Protein AF-A0A1W9QMI4-F1 (afdb_monomer)

Nearest PDB structures (foldseek):
  5wur-assembly1_A  TM=7.280E-01  e=1.709E+00  Bacillus subtilis subsp. subtilis str. 168
  8b22-assembly1_B  TM=3.748E-01  e=5.467E+00  Thermotoga maritima

Sequence (109 aa):
MEYQYKDLEKFQNLAFKYALYKLEEEEAAKEVASQTLSLFILKSDKIENIKSKQWIISTCKTFCKEFFRKNTKRKKNEFKIRNDILEKIRYKDNNETNEALIHAYNESY

Secondary structure (DSSP, 8-state):
----HHHHHHHHHHHHHHHHHHH--HHHHHHHHHHHHHHHHHHGGGS-GGGHHHHHHHHHHHHHHHHHHHHHHHHHHHHHHHHHHHHHHHTT---HHHHHHHHHHHHT-

Mean predicted aligned error: 11.0 Å

Radius of gyration: 21.92 Å; Cα contacts (8 Å, |Δi|>4): 64; chains: 1; bounding box: 45×23×60 Å

Structure (mmCIF, N/CA/C/O backbone):
data_AF-A0A1W9QMI4-F1
#
_entry.id   AF-A0A1W9QMI4-F1
#
loop_
_atom_site.group_PDB
_atom_site.id
_atom_site.type_symbol
_atom_site.label_atom_id
_atom_site.label_alt_id
_atom_site.label_comp_id
_atom_site.label_asym_id
_atom_site.label_entity_id
_atom_site.label_seq_id
_atom_site.pdbx_PDB_ins_code
_atom_site.Cartn_x
_atom_site.Cartn_y
_atom_site.Cartn_z
_atom_site.occupancy
_atom_site.B_iso_or_equiv
_atom_site.auth_seq_id
_atom_site.auth_comp_id
_atom_site.auth_asym_id
_atom_site.auth_atom_id
_atom_site.pdbx_PDB_model_num
ATOM 1 N N . MET A 1 1 ? -13.652 14.957 14.481 1.00 55.06 1 MET A N 1
ATOM 2 C CA . MET A 1 1 ? -13.407 14.077 15.659 1.00 55.06 1 MET A CA 1
ATOM 3 C C . MET A 1 1 ? -11.897 13.929 15.760 1.00 55.06 1 MET A C 1
ATOM 5 O O . MET A 1 1 ? -11.303 13.552 14.761 1.00 55.06 1 MET A O 1
ATOM 9 N N . GLU A 1 2 ? -11.258 14.303 16.867 1.00 65.38 2 GLU A N 1
ATOM 10 C CA . GLU A 1 2 ? -9.789 14.410 16.906 1.00 65.38 2 GLU A CA 1
ATOM 11 C C . GLU A 1 2 ? -9.149 13.062 17.278 1.00 65.38 2 GLU A C 1
ATOM 13 O O . GLU A 1 2 ? -9.372 12.538 18.369 1.00 65.38 2 GLU A O 1
ATOM 18 N N . TYR A 1 3 ? -8.398 12.459 16.351 1.00 73.62 3 TYR A N 1
ATOM 19 C CA . TYR A 1 3 ? -7.644 11.230 16.614 1.00 73.62 3 TYR A CA 1
ATOM 20 C C . TYR A 1 3 ? -6.347 11.565 17.346 1.00 73.62 3 TYR A C 1
ATOM 22 O O . TYR A 1 3 ? -5.613 12.466 16.940 1.00 73.62 3 TYR A O 1
ATOM 30 N N . GLN A 1 4 ? -6.026 10.810 18.397 1.00 78.19 4 GLN A N 1
ATOM 31 C CA . GLN A 1 4 ? -4.752 10.975 19.086 1.00 78.19 4 GLN A CA 1
ATOM 32 C C . GLN A 1 4 ? -3.604 10.439 18.225 1.00 78.19 4 GLN A C 1
ATOM 34 O O . GLN A 1 4 ? -3.762 9.481 17.465 1.00 78.19 4 GLN A O 1
ATOM 39 N N . TYR A 1 5 ? -2.408 10.998 18.409 1.00 75.31 5 TYR A N 1
ATOM 40 C CA . TYR A 1 5 ? -1.193 10.567 17.708 1.00 75.31 5 TYR A CA 1
ATOM 41 C C . TYR A 1 5 ? -0.957 9.045 17.790 1.00 75.31 5 TYR A C 1
ATOM 43 O O . TYR A 1 5 ? -0.646 8.401 16.790 1.00 75.31 5 TYR A O 1
ATOM 51 N N . LYS A 1 6 ? -1.216 8.441 18.960 1.00 78.31 6 LYS A N 1
ATOM 52 C CA . LYS A 1 6 ? -1.098 6.988 19.182 1.00 78.31 6 LYS A CA 1
ATOM 53 C C . LYS A 1 6 ? -2.066 6.149 18.339 1.00 78.31 6 LYS A C 1
ATOM 55 O O . LYS A 1 6 ? -1.781 4.983 18.073 1.00 78.31 6 LYS A O 1
ATOM 60 N N . ASP A 1 7 ? -3.211 6.694 17.938 1.00 85.56 7 ASP A N 1
ATOM 61 C CA . ASP A 1 7 ? -4.168 5.988 17.081 1.00 85.56 7 ASP A CA 1
ATOM 62 C C . ASP A 1 7 ? -3.747 6.055 15.613 1.00 85.56 7 ASP A C 1
ATOM 64 O O . ASP A 1 7 ? -3.849 5.059 14.894 1.00 85.56 7 ASP A O 1
ATOM 68 N N . LEU A 1 8 ? -3.185 7.190 15.191 1.00 90.25 8 LEU A N 1
ATOM 69 C CA . LEU A 1 8 ? -2.613 7.356 13.855 1.00 90.25 8 LEU A CA 1
ATOM 70 C C . LEU A 1 8 ? -1.425 6.415 13.634 1.00 90.25 8 LEU A C 1
ATOM 72 O O . LEU A 1 8 ? -1.371 5.747 12.603 1.00 90.25 8 LEU A O 1
ATOM 76 N N . GLU A 1 9 ? -0.536 6.276 14.619 1.00 92.25 9 GLU A N 1
ATOM 77 C CA . GLU A 1 9 ? 0.590 5.335 14.563 1.00 92.25 9 GLU A CA 1
ATOM 78 C C . GLU A 1 9 ? 0.110 3.879 14.422 1.00 92.25 9 GLU A C 1
ATOM 80 O O . GLU A 1 9 ? 0.606 3.115 13.588 1.00 92.25 9 GLU A O 1
ATOM 85 N N . LYS A 1 10 ? -0.932 3.491 15.172 1.00 94.06 10 LYS A N 1
ATOM 86 C CA . LYS A 1 10 ? -1.550 2.161 15.047 1.00 94.06 10 LYS A CA 1
ATOM 87 C C . LYS A 1 10 ? -2.150 1.936 13.662 1.00 94.06 10 LYS A C 1
ATOM 89 O O . LYS A 1 10 ? -2.004 0.843 13.113 1.00 94.06 10 LYS A O 1
ATOM 94 N N . PHE A 1 11 ? -2.827 2.933 13.094 1.00 94.81 11 PHE A N 1
ATOM 95 C CA . PHE A 1 11 ? -3.398 2.829 11.750 1.00 94.81 11 PHE A CA 1
ATOM 96 C C . PHE A 1 11 ? -2.328 2.782 10.664 1.00 94.81 11 PHE A C 1
ATOM 98 O O . PHE A 1 11 ? -2.456 1.987 9.732 1.00 94.81 11 PHE A O 1
ATOM 105 N N . GLN A 1 12 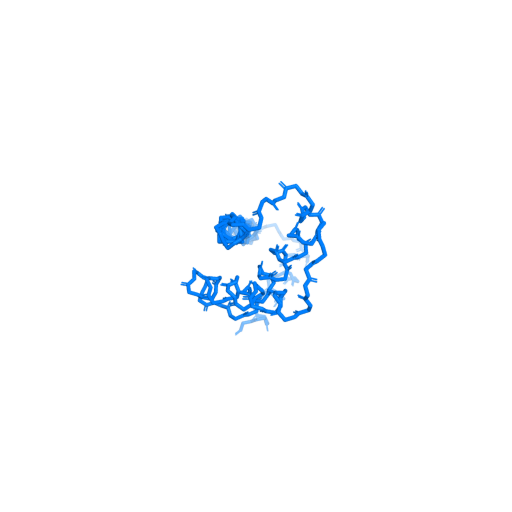? -1.252 3.552 10.812 1.00 95.50 12 GLN A N 1
ATOM 106 C CA . GLN A 1 12 ? -0.106 3.503 9.913 1.00 95.50 12 GLN A CA 1
ATOM 107 C C . GLN A 1 12 ? 0.546 2.122 9.927 1.00 95.50 12 GLN A C 1
ATOM 109 O O . GLN A 1 12 ? 0.764 1.533 8.871 1.00 95.50 12 GLN A O 1
ATOM 114 N N . ASN A 1 13 ? 0.787 1.565 11.115 1.00 97.00 13 ASN A N 1
ATOM 115 C CA . ASN A 1 13 ? 1.372 0.236 11.267 1.00 97.00 13 ASN A CA 1
ATOM 116 C C . ASN A 1 13 ? 0.443 -0.864 10.720 1.00 97.00 13 ASN A C 1
ATOM 118 O O . ASN A 1 13 ? 0.895 -1.810 10.079 1.00 97.00 13 ASN A O 1
ATOM 122 N N . LEU A 1 14 ? -0.875 -0.728 10.912 1.00 97.12 14 LEU A N 1
ATOM 123 C CA . LEU A 1 14 ? -1.861 -1.637 10.324 1.00 97.12 14 LEU A CA 1
ATOM 124 C C . LEU A 1 14 ? -1.814 -1.608 8.789 1.00 97.12 14 LEU A C 1
ATOM 126 O O . LEU A 1 14 ? -1.777 -2.666 8.160 1.00 97.12 14 LEU A O 1
ATOM 130 N N . ALA A 1 15 ? -1.796 -0.413 8.194 1.00 97.62 15 ALA A N 1
ATOM 131 C CA . ALA A 1 15 ? -1.687 -0.246 6.748 1.00 97.62 15 ALA A CA 1
ATOM 132 C C . ALA A 1 15 ? -0.356 -0.803 6.223 1.00 97.62 15 ALA A C 1
ATOM 134 O O . ALA A 1 15 ? -0.355 -1.540 5.242 1.00 97.62 15 ALA A O 1
ATOM 135 N N . PHE A 1 16 ? 0.754 -0.528 6.912 1.00 98.19 16 PHE A N 1
ATOM 136 C CA . PHE A 1 16 ? 2.081 -1.029 6.557 1.00 98.19 16 PHE A CA 1
ATOM 137 C C . PHE A 1 16 ? 2.150 -2.553 6.572 1.00 98.19 16 PHE A C 1
ATOM 139 O O . PHE A 1 16 ? 2.525 -3.147 5.568 1.00 98.19 16 PHE A O 1
ATOM 146 N N . LYS A 1 17 ? 1.719 -3.210 7.655 1.00 98.00 17 LYS A N 1
ATOM 147 C CA . LYS A 1 17 ? 1.722 -4.680 7.740 1.00 98.00 17 LYS A CA 1
ATOM 148 C C . LYS A 1 17 ? 0.865 -5.320 6.652 1.00 98.00 17 LYS A C 1
ATOM 150 O O . LYS A 1 17 ? 1.265 -6.321 6.062 1.00 9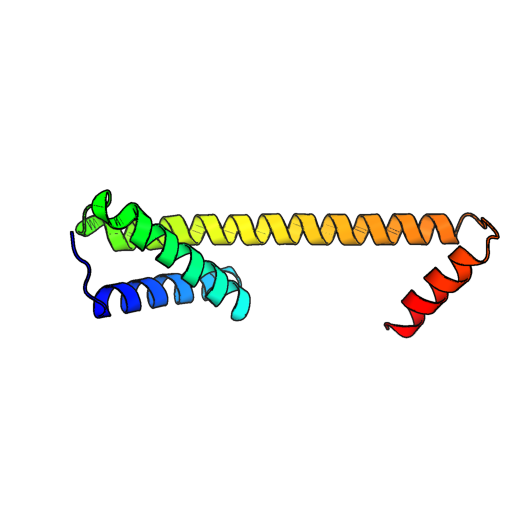8.00 17 LYS A O 1
ATOM 155 N N . TYR A 1 18 ? -0.304 -4.740 6.372 1.00 97.62 18 TYR A N 1
ATOM 156 C CA . TYR A 1 18 ? -1.163 -5.225 5.297 1.00 97.62 18 TYR A CA 1
ATOM 157 C C . TYR A 1 18 ? -0.507 -5.040 3.922 1.00 97.62 18 TYR A C 1
ATOM 159 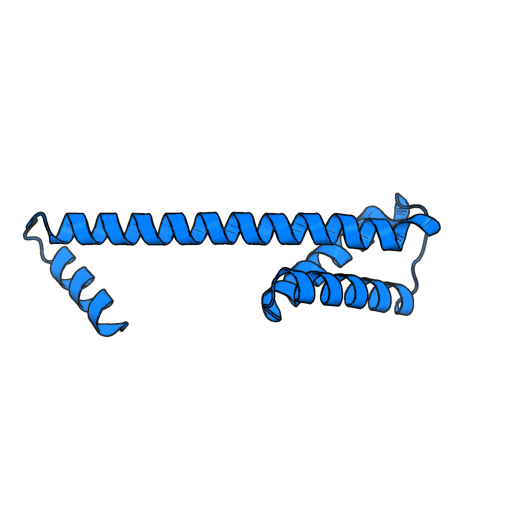O O . TYR A 1 18 ? -0.504 -5.973 3.121 1.00 97.62 18 TYR A O 1
ATOM 167 N N . ALA A 1 19 ? 0.055 -3.860 3.647 1.00 97.50 19 ALA A N 1
ATOM 168 C CA . ALA A 1 19 ? 0.727 -3.568 2.386 1.00 97.50 19 ALA A CA 1
ATOM 169 C C . ALA A 1 19 ? 1.966 -4.447 2.194 1.00 97.50 19 ALA A C 1
ATOM 171 O O . ALA A 1 19 ? 2.123 -5.022 1.126 1.00 97.50 19 ALA A O 1
ATOM 172 N N . LEU A 1 20 ? 2.782 -4.644 3.230 1.00 97.75 20 LEU A N 1
ATOM 173 C CA . LEU A 1 20 ? 3.966 -5.500 3.186 1.00 97.75 20 LEU A CA 1
ATOM 174 C C . LEU A 1 20 ? 3.598 -6.948 2.857 1.00 97.75 20 LEU A C 1
ATOM 176 O O . LEU A 1 20 ? 4.196 -7.541 1.968 1.00 97.75 20 LEU A O 1
ATOM 180 N N . TYR A 1 21 ? 2.553 -7.485 3.494 1.00 96.81 21 TYR A N 1
ATOM 181 C CA . TYR A 1 21 ? 2.033 -8.814 3.166 1.00 96.81 21 TYR A CA 1
ATOM 182 C C . TYR A 1 21 ? 1.518 -8.920 1.721 1.00 96.81 21 TYR A C 1
ATOM 184 O O . TYR A 1 21 ? 1.519 -10.000 1.139 1.00 96.81 21 TYR A O 1
ATOM 192 N N . LYS A 1 22 ? 1.019 -7.823 1.139 1.00 95.25 22 LYS A N 1
ATOM 193 C CA . LYS A 1 22 ? 0.471 -7.828 -0.223 1.00 95.25 22 LYS A CA 1
ATOM 194 C C . LYS A 1 22 ? 1.496 -7.556 -1.307 1.00 95.25 22 LYS A C 1
ATOM 196 O O . LYS A 1 22 ? 1.317 -8.089 -2.394 1.00 95.25 22 LYS A O 1
ATOM 201 N N . LEU A 1 23 ? 2.467 -6.694 -1.048 1.00 94.00 23 LEU A N 1
ATOM 202 C CA . LEU A 1 23 ? 3.414 -6.190 -2.038 1.00 94.00 23 LEU A CA 1
ATOM 203 C C . LEU A 1 23 ? 4.758 -6.910 -1.975 1.00 94.00 23 LEU A C 1
ATOM 205 O O . LEU A 1 23 ? 5.455 -6.916 -2.980 1.00 94.00 23 LEU A O 1
ATOM 209 N N . GLU A 1 24 ? 5.106 -7.490 -0.819 1.00 93.31 24 GLU A N 1
ATOM 210 C CA . GLU A 1 24 ? 6.391 -8.163 -0.567 1.00 93.31 24 GLU A CA 1
ATOM 211 C C . GLU A 1 24 ? 7.618 -7.255 -0.804 1.00 93.31 24 GLU A C 1
ATOM 213 O O . GLU A 1 24 ? 8.745 -7.721 -0.927 1.00 93.31 24 GLU A O 1
ATOM 218 N N . GLU A 1 25 ? 7.402 -5.937 -0.823 1.00 92.88 25 GLU A N 1
ATOM 219 C CA . GLU A 1 25 ? 8.408 -4.906 -1.066 1.00 92.88 25 GLU A CA 1
ATOM 220 C C . GLU A 1 25 ? 8.267 -3.814 0.003 1.00 92.88 25 GLU A C 1
ATOM 222 O O . GLU A 1 25 ? 7.216 -3.177 0.125 1.00 92.88 25 GLU A O 1
ATOM 227 N N . GLU A 1 26 ? 9.314 -3.614 0.808 1.00 94.44 26 GLU A N 1
ATOM 228 C CA . GLU A 1 26 ? 9.257 -2.755 1.997 1.00 94.44 26 GLU A CA 1
ATOM 229 C C . GLU A 1 26 ? 9.006 -1.282 1.653 1.00 94.44 26 GLU A C 1
ATOM 231 O O . GLU A 1 26 ? 8.130 -0.653 2.247 1.00 94.44 26 GLU A O 1
ATOM 236 N N . GLU A 1 27 ? 9.725 -0.738 0.671 1.00 94.81 27 GLU A N 1
ATOM 237 C CA . GLU A 1 27 ? 9.574 0.664 0.263 1.00 94.81 27 GLU A CA 1
ATOM 238 C C . GLU A 1 27 ? 8.191 0.932 -0.341 1.00 94.81 27 GLU A C 1
ATOM 240 O O . GLU A 1 27 ? 7.518 1.894 0.035 1.00 94.81 27 GLU A O 1
ATOM 245 N N . ALA A 1 28 ? 7.693 0.019 -1.178 1.00 93.50 28 ALA A N 1
ATOM 246 C CA . ALA A 1 28 ? 6.333 0.098 -1.705 1.00 93.50 28 ALA A CA 1
ATOM 247 C C . ALA A 1 28 ? 5.279 0.018 -0.587 1.00 93.50 28 ALA A C 1
ATOM 249 O O . ALA A 1 28 ? 4.275 0.737 -0.605 1.00 93.50 28 ALA A O 1
ATOM 250 N N . ALA A 1 29 ? 5.507 -0.829 0.421 1.00 96.88 29 ALA A N 1
ATOM 251 C CA . ALA A 1 29 ? 4.631 -0.932 1.580 1.00 96.88 29 ALA A CA 1
ATOM 252 C C . ALA A 1 29 ? 4.623 0.353 2.420 1.00 96.88 29 ALA A C 1
ATOM 254 O O . ALA A 1 29 ? 3.547 0.784 2.848 1.00 96.88 29 ALA A O 1
ATOM 255 N N . LYS A 1 30 ? 5.783 0.994 2.625 1.00 97.56 30 LYS A N 1
ATOM 256 C CA . LYS A 1 30 ? 5.890 2.307 3.290 1.00 97.56 30 LYS A CA 1
ATOM 257 C C . LYS A 1 30 ? 5.120 3.378 2.522 1.00 97.56 30 LYS A C 1
ATOM 259 O O . LYS A 1 30 ? 4.341 4.117 3.130 1.00 97.56 30 LYS A O 1
ATOM 264 N N . GLU A 1 31 ? 5.280 3.430 1.200 1.00 96.69 31 GLU A N 1
ATOM 265 C CA . GLU A 1 31 ? 4.585 4.394 0.341 1.00 96.69 31 GLU A CA 1
ATOM 266 C C . GLU A 1 31 ? 3.061 4.227 0.438 1.00 96.69 31 GLU A C 1
ATOM 268 O O . GLU A 1 31 ? 2.339 5.180 0.742 1.00 96.69 31 GLU A O 1
ATOM 273 N N . VAL A 1 32 ? 2.563 2.999 0.263 1.00 97.50 32 VAL A N 1
ATOM 274 C CA . VAL A 1 32 ? 1.125 2.697 0.3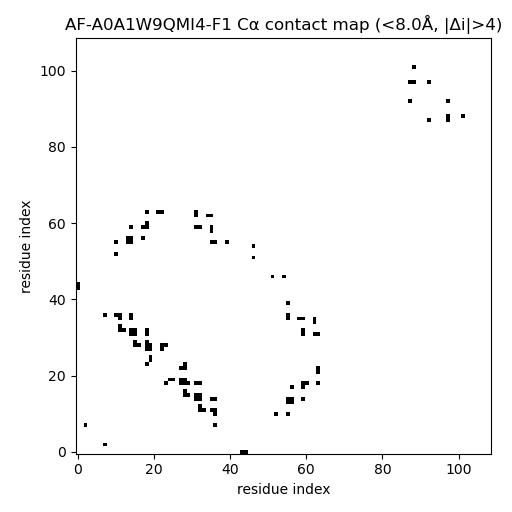27 1.00 97.50 32 VAL A CA 1
ATOM 275 C C . VAL A 1 32 ? 0.546 2.959 1.719 1.00 97.50 32 VAL A C 1
ATOM 277 O O . VAL A 1 32 ? -0.576 3.467 1.839 1.00 97.50 32 VAL A O 1
ATOM 280 N N . ALA A 1 33 ? 1.284 2.645 2.785 1.00 97.50 33 ALA A N 1
ATOM 281 C CA . ALA A 1 33 ? 0.858 2.935 4.151 1.00 97.50 33 ALA A CA 1
ATOM 282 C C . ALA A 1 33 ? 0.744 4.442 4.406 1.00 97.50 33 ALA A C 1
ATOM 284 O O . ALA A 1 33 ? -0.261 4.892 4.962 1.00 97.50 33 ALA A O 1
ATOM 285 N N . SER A 1 34 ? 1.731 5.217 3.946 1.00 96.81 34 SER A N 1
ATOM 286 C CA . SER A 1 34 ? 1.727 6.679 4.031 1.00 96.81 34 SER A CA 1
ATOM 287 C C . SER A 1 34 ? 0.531 7.273 3.281 1.00 96.81 34 SER A C 1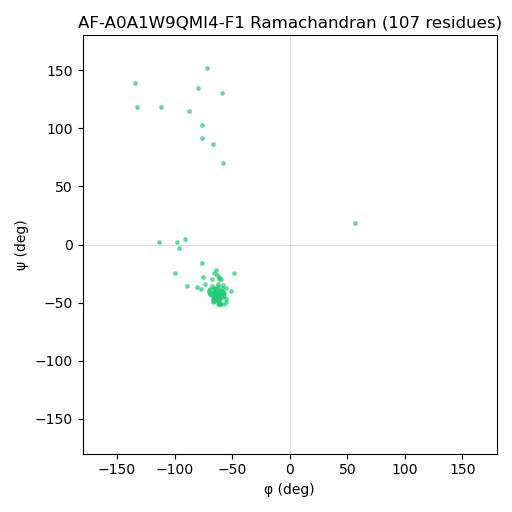
ATOM 289 O O . SER A 1 34 ? -0.272 7.991 3.875 1.00 96.81 34 SER A O 1
ATOM 291 N N . GLN A 1 35 ? 0.307 6.863 2.026 1.00 97.12 35 GLN A N 1
ATOM 292 C CA . GLN A 1 35 ? -0.848 7.294 1.223 1.00 97.12 35 GLN A CA 1
ATOM 293 C C . GLN A 1 35 ? -2.188 6.968 1.899 1.00 97.12 35 GLN A C 1
ATOM 295 O O . GLN A 1 35 ? -3.105 7.794 1.922 1.00 97.12 35 GLN A O 1
ATOM 300 N N . THR A 1 36 ? -2.299 5.772 2.485 1.00 97.19 36 THR A N 1
ATOM 301 C CA . THR A 1 36 ? -3.496 5.344 3.223 1.00 97.19 36 THR A CA 1
ATOM 302 C C . THR A 1 36 ? -3.763 6.255 4.418 1.00 97.19 36 THR A C 1
ATOM 304 O O . THR A 1 36 ? -4.899 6.700 4.605 1.00 97.19 36 THR A O 1
ATOM 307 N N . LEU A 1 37 ? -2.731 6.552 5.212 1.00 96.31 37 LEU A N 1
ATOM 308 C CA . LEU A 1 37 ? -2.862 7.387 6.401 1.00 96.31 37 LEU A CA 1
ATOM 309 C C . LEU A 1 37 ? -3.158 8.847 6.044 1.00 96.31 37 LEU A C 1
ATOM 311 O O . LEU A 1 37 ? -4.046 9.443 6.648 1.00 96.31 37 LEU A O 1
ATOM 315 N N . SER A 1 38 ? -2.487 9.413 5.038 1.00 95.00 38 SER A N 1
ATOM 316 C CA . SER A 1 38 ? -2.768 10.774 4.570 1.00 95.00 38 SER A CA 1
ATOM 317 C C . SER A 1 38 ? -4.228 10.923 4.146 1.00 95.00 38 SER A C 1
ATOM 319 O O . SER A 1 38 ? -4.897 11.875 4.547 1.00 95.00 38 SER A O 1
ATOM 321 N N . LEU A 1 39 ? -4.764 9.954 3.395 1.00 95.12 39 LEU A N 1
ATOM 322 C CA . LEU A 1 39 ? -6.168 9.991 2.991 1.00 95.12 39 LEU A CA 1
ATOM 323 C C . LEU A 1 39 ? -7.119 9.812 4.179 1.00 95.12 39 LEU A C 1
ATOM 325 O O . LEU A 1 39 ? -8.190 10.418 4.191 1.00 95.12 39 LEU A O 1
ATOM 329 N N . PHE A 1 40 ? -6.742 8.992 5.163 1.00 94.38 40 PHE A N 1
ATOM 330 C CA . PHE A 1 40 ? -7.512 8.838 6.391 1.00 94.38 40 PHE A CA 1
ATOM 331 C C . PHE A 1 40 ? -7.612 10.158 7.147 1.00 94.38 40 PHE A C 1
ATOM 333 O O . PHE A 1 40 ? -8.721 10.575 7.451 1.00 94.38 40 PHE A O 1
ATOM 340 N N . ILE A 1 41 ? -6.490 10.846 7.382 1.00 92.00 41 ILE A N 1
ATOM 341 C CA . ILE A 1 41 ? -6.455 12.136 8.090 1.00 92.00 41 ILE A CA 1
ATOM 342 C C . ILE A 1 41 ? -7.397 13.137 7.408 1.00 92.00 41 ILE A C 1
ATOM 344 O O . ILE A 1 41 ? -8.255 13.716 8.073 1.00 92.00 41 ILE A O 1
ATOM 348 N N . LEU A 1 42 ? -7.330 13.241 6.076 1.00 91.88 42 LEU A N 1
ATOM 349 C CA . LEU A 1 42 ? -8.169 14.146 5.277 1.00 91.88 42 LEU A CA 1
ATOM 350 C C . LEU A 1 42 ? -9.668 13.807 5.285 1.00 91.88 42 LEU A C 1
ATOM 352 O O . LEU A 1 42 ? -10.495 14.667 4.988 1.00 91.88 42 LEU A O 1
ATOM 356 N N . LYS A 1 43 ? -10.036 12.549 5.545 1.00 90.62 43 LYS A N 1
ATOM 357 C CA . LYS A 1 43 ? -11.432 12.074 5.501 1.00 90.62 43 LYS A CA 1
ATOM 358 C C . LYS A 1 43 ? -11.972 11.653 6.863 1.00 90.62 43 LYS A C 1
ATOM 360 O O . LYS A 1 43 ? -13.120 11.219 6.939 1.00 90.62 43 LYS A O 1
ATOM 365 N N . SER A 1 44 ? -11.168 11.790 7.912 1.00 87.31 44 SER A N 1
ATOM 366 C CA . SER A 1 44 ? -11.412 11.244 9.246 1.00 87.31 44 SER A CA 1
ATOM 367 C C . SER A 1 44 ? -12.724 11.739 9.858 1.00 87.31 44 SER A C 1
ATOM 369 O O . SER A 1 44 ? -13.443 10.953 10.469 1.00 87.31 44 SER A O 1
ATOM 371 N N . ASP A 1 45 ? -13.111 12.986 9.586 1.00 86.31 45 ASP A N 1
ATOM 372 C CA . ASP A 1 45 ? -14.376 13.575 10.044 1.00 86.31 45 ASP A CA 1
ATOM 373 C C . ASP A 1 45 ? -15.630 12.904 9.471 1.00 86.31 45 ASP A C 1
ATOM 375 O O . ASP A 1 45 ? -16.710 13.008 10.048 1.00 86.31 45 ASP A O 1
ATOM 379 N N . LYS A 1 46 ? -15.501 12.204 8.340 1.00 85.38 46 LYS A N 1
ATOM 380 C CA . LYS A 1 46 ? -16.602 11.494 7.669 1.00 85.38 46 LYS A CA 1
ATOM 381 C C . LYS A 1 46 ? -16.636 10.004 8.010 1.00 85.38 46 LYS A C 1
ATOM 383 O O . LYS A 1 46 ? -17.447 9.270 7.447 1.00 85.38 46 LYS A O 1
ATOM 388 N N . ILE A 1 47 ? -15.733 9.537 8.871 1.00 84.00 47 ILE A N 1
ATOM 389 C CA . ILE A 1 47 ? -15.571 8.123 9.205 1.00 84.00 47 ILE A CA 1
ATOM 390 C C . ILE A 1 47 ? -16.011 7.912 10.651 1.00 84.00 47 ILE A C 1
ATOM 392 O O . ILE A 1 47 ? -15.420 8.444 11.588 1.00 84.00 47 ILE A O 1
ATOM 396 N N . GLU A 1 48 ? -17.043 7.091 10.838 1.00 82.19 48 GLU A N 1
ATOM 397 C CA . GLU A 1 48 ? -17.421 6.608 12.165 1.00 82.19 48 GLU A CA 1
ATOM 398 C C . GLU A 1 48 ? -16.249 5.843 12.795 1.00 82.19 48 GLU A C 1
ATOM 400 O O . GLU A 1 48 ? -15.708 4.920 12.184 1.00 82.19 48 GLU A O 1
ATOM 405 N N . ASN A 1 49 ? -15.899 6.175 14.038 1.00 75.25 49 ASN A N 1
ATOM 406 C CA . ASN A 1 49 ? -14.716 5.639 14.721 1.00 75.25 49 ASN A CA 1
ATOM 407 C C . ASN A 1 49 ? -14.681 4.091 14.759 1.00 75.25 49 ASN A C 1
ATOM 409 O O . ASN A 1 49 ? -13.647 3.465 14.528 1.00 75.25 49 ASN A O 1
ATOM 413 N N . ILE A 1 50 ? -15.847 3.452 14.928 1.00 79.06 50 ILE A N 1
ATOM 414 C CA . ILE A 1 50 ? -16.004 1.983 14.920 1.00 79.06 50 ILE A CA 1
ATOM 415 C C . ILE A 1 50 ? -15.541 1.363 13.586 1.00 79.06 50 ILE A C 1
ATOM 417 O O . I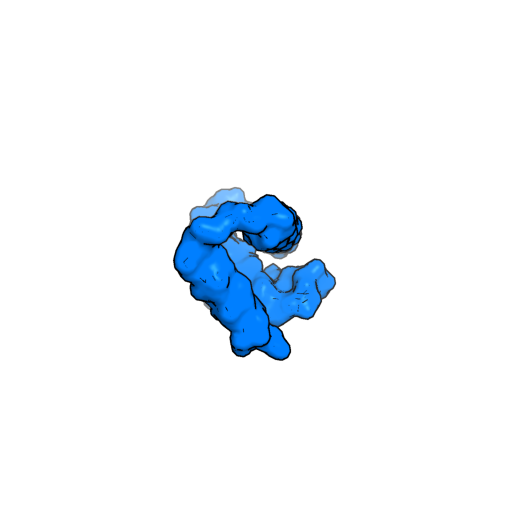LE A 1 50 ? -15.050 0.233 13.554 1.00 79.06 50 ILE A O 1
ATOM 421 N N . LYS A 1 51 ? -15.648 2.107 12.480 1.00 87.50 51 LYS A N 1
ATOM 422 C CA . LYS A 1 51 ? -15.330 1.648 11.121 1.00 87.50 51 LYS A CA 1
ATOM 423 C C . LYS A 1 51 ? -13.920 2.033 10.662 1.00 87.50 51 LYS A C 1
ATOM 425 O O . LYS A 1 51 ? -13.505 1.593 9.589 1.00 87.50 51 LYS A O 1
ATOM 430 N N . SER A 1 52 ? -13.145 2.777 11.453 1.00 90.12 52 SER A N 1
ATOM 431 C CA . SER A 1 52 ? -11.836 3.309 11.039 1.00 90.12 52 SER A CA 1
ATOM 432 C C . SER A 1 52 ? -10.833 2.225 10.647 1.00 90.12 52 SER A C 1
ATOM 434 O O . SER A 1 52 ? -10.206 2.318 9.596 1.00 90.12 52 SER A O 1
ATOM 436 N N . LYS A 1 53 ? -10.741 1.125 11.408 1.00 91.88 53 LYS A N 1
ATOM 437 C CA . LYS A 1 53 ? -9.864 -0.010 11.052 1.00 91.88 53 LYS A CA 1
ATOM 438 C C . LYS A 1 53 ? -10.243 -0.643 9.712 1.00 91.88 53 LYS A C 1
ATOM 440 O O . LYS A 1 53 ? -9.377 -0.914 8.882 1.00 91.88 53 LYS A O 1
ATOM 445 N N . GLN A 1 54 ? -11.538 -0.872 9.496 1.00 94.31 54 GLN A N 1
ATOM 446 C CA . GLN A 1 54 ? -12.041 -1.460 8.256 1.00 94.31 54 GLN A CA 1
ATOM 447 C C . GLN A 1 54 ? -11.818 -0.519 7.069 1.00 94.31 54 GLN A C 1
ATOM 449 O O . GLN A 1 54 ? -11.461 -0.974 5.978 1.00 94.31 54 GLN A O 1
ATOM 454 N N . TRP A 1 55 ? -11.976 0.786 7.292 1.00 95.31 55 TRP A N 1
ATOM 455 C CA . TRP A 1 55 ? -11.685 1.814 6.303 1.00 95.31 55 TRP A CA 1
ATOM 456 C C . TRP A 1 55 ? -10.204 1.802 5.911 1.00 95.31 55 TRP A C 1
ATOM 458 O O . TRP A 1 55 ? -9.902 1.715 4.723 1.00 95.31 55 TRP A O 1
ATOM 468 N N . ILE A 1 56 ? -9.285 1.781 6.885 1.00 96.31 56 ILE A N 1
ATOM 469 C CA . ILE A 1 56 ? -7.834 1.714 6.642 1.00 96.31 56 ILE A CA 1
ATOM 470 C C . ILE A 1 56 ? -7.479 0.507 5.768 1.00 96.31 56 ILE A C 1
ATOM 472 O O . ILE A 1 56 ? -6.819 0.668 4.744 1.00 96.31 56 ILE A O 1
ATOM 476 N N . ILE A 1 57 ? -7.968 -0.689 6.111 1.00 96.06 57 ILE A N 1
ATOM 477 C CA . ILE A 1 57 ? -7.687 -1.913 5.341 1.00 96.06 57 ILE A CA 1
ATOM 478 C C . ILE A 1 57 ? -8.266 -1.822 3.920 1.00 96.06 57 ILE A C 1
ATOM 480 O O . ILE A 1 57 ? -7.600 -2.186 2.949 1.00 96.06 57 ILE A O 1
ATOM 484 N N . SER A 1 58 ? -9.497 -1.325 3.777 1.00 96.19 58 SER A N 1
ATOM 485 C CA . SER A 1 58 ? -10.179 -1.220 2.478 1.00 96.19 58 SER A CA 1
ATOM 486 C C . SER A 1 58 ? -9.486 -0.227 1.541 1.00 96.19 58 SER A C 1
ATOM 488 O O . SER A 1 58 ? -9.285 -0.512 0.355 1.00 96.19 58 SER A O 1
ATOM 490 N N . THR A 1 59 ? -9.067 0.914 2.083 1.00 96.94 59 THR A N 1
ATOM 491 C CA . THR A 1 59 ? -8.303 1.933 1.361 1.00 96.94 59 THR A CA 1
ATOM 492 C C . THR A 1 59 ? -6.916 1.408 0.992 1.00 96.94 59 THR A C 1
ATOM 494 O O . THR A 1 59 ? -6.539 1.455 -0.178 1.00 96.94 59 THR A O 1
ATOM 497 N N . CYS A 1 60 ? -6.199 0.797 1.939 1.00 97.56 60 CYS A N 1
ATOM 498 C CA . CYS A 1 60 ? -4.882 0.205 1.699 1.00 97.56 60 CYS A CA 1
ATOM 499 C C . CYS A 1 60 ? -4.924 -0.865 0.592 1.00 97.56 60 CYS A C 1
ATOM 501 O O . CYS A 1 60 ? -4.095 -0.873 -0.319 1.00 97.56 60 CYS A O 1
ATOM 503 N N . LYS A 1 61 ? -5.955 -1.723 0.591 1.00 97.62 61 LYS A N 1
ATOM 504 C CA . LYS A 1 61 ? -6.203 -2.703 -0.480 1.00 97.62 61 LYS A CA 1
ATOM 505 C C . LYS A 1 61 ? -6.380 -2.047 -1.849 1.00 97.62 61 LYS A C 1
ATOM 507 O O . LYS A 1 61 ? -5.945 -2.619 -2.848 1.00 97.62 61 LYS A O 1
ATOM 512 N N . THR A 1 62 ? -7.030 -0.888 -1.909 1.00 97.62 62 THR A N 1
ATOM 513 C CA . THR A 1 62 ? -7.207 -0.132 -3.156 1.00 97.62 62 THR A CA 1
ATOM 514 C C . THR A 1 62 ? -5.864 0.373 -3.673 1.00 97.62 62 THR A C 1
ATOM 516 O O . THR A 1 62 ? -5.521 0.086 -4.818 1.00 97.62 62 THR A O 1
ATOM 519 N N . PHE A 1 63 ? -5.053 0.997 -2.819 1.00 97.56 63 PHE A N 1
ATOM 520 C CA . PHE A 1 63 ? -3.726 1.479 -3.211 1.00 97.56 63 PHE A CA 1
ATOM 521 C C . PHE A 1 63 ? -2.760 0.354 -3.601 1.00 97.56 63 PHE A C 1
ATOM 523 O O . PHE A 1 63 ? -2.064 0.480 -4.604 1.00 97.56 63 PHE A O 1
ATOM 530 N N . CYS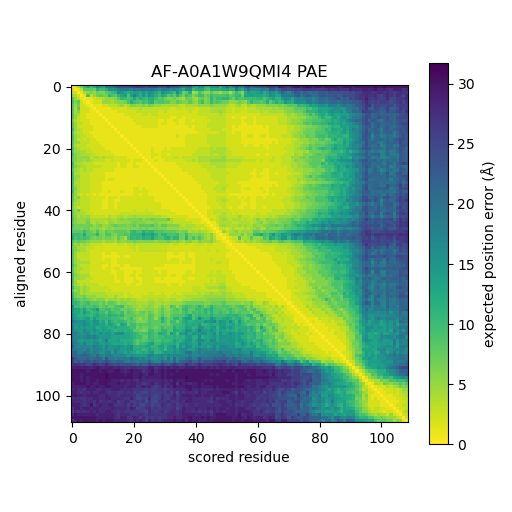 A 1 64 ? -2.796 -0.802 -2.927 1.00 96.69 64 CYS A N 1
ATOM 531 C CA . CYS A 1 64 ? -2.029 -1.977 -3.366 1.00 96.69 64 CYS A CA 1
ATOM 532 C C . CYS A 1 64 ? -2.407 -2.403 -4.799 1.00 96.69 64 CYS A C 1
ATOM 534 O O . CYS A 1 64 ? -1.545 -2.707 -5.620 1.00 96.69 64 CYS A O 1
ATOM 536 N N . LYS A 1 65 ? -3.705 -2.407 -5.140 1.00 96.06 65 LYS A N 1
ATOM 537 C CA . LYS A 1 65 ? -4.157 -2.730 -6.507 1.00 96.06 65 LYS A CA 1
ATOM 538 C C . LYS A 1 65 ? -3.686 -1.696 -7.526 1.00 96.06 65 LYS A C 1
ATOM 540 O O . LYS A 1 65 ? -3.344 -2.061 -8.650 1.00 96.06 65 LYS A O 1
ATOM 545 N N . GLU A 1 66 ? -3.698 -0.418 -7.165 1.00 95.25 66 GLU A N 1
ATOM 546 C CA . GLU A 1 66 ? -3.188 0.650 -8.025 1.00 95.25 66 GLU A CA 1
ATOM 547 C C . GLU A 1 66 ? -1.684 0.525 -8.257 1.00 95.25 66 GLU A C 1
ATOM 549 O O . GLU A 1 66 ? -1.241 0.668 -9.397 1.00 95.25 66 GLU A O 1
ATOM 554 N N . PHE A 1 67 ? -0.921 0.175 -7.222 1.00 94.31 67 PHE A N 1
ATOM 555 C CA . PHE A 1 67 ? 0.503 -0.122 -7.330 1.00 94.31 67 PHE A CA 1
ATOM 556 C C . PHE A 1 67 ? 0.761 -1.250 -8.337 1.00 94.31 67 PHE A C 1
ATOM 558 O O . PHE A 1 67 ? 1.496 -1.062 -9.308 1.00 94.31 67 PHE A O 1
ATOM 565 N N . PHE A 1 68 ? 0.060 -2.383 -8.213 1.00 90.81 68 PHE A N 1
ATOM 566 C CA . PHE A 1 68 ? 0.172 -3.478 -9.184 1.00 90.81 68 PHE A CA 1
ATOM 567 C C . PHE A 1 68 ? -0.205 -3.062 -10.607 1.00 90.81 68 PHE A C 1
ATOM 569 O O . PHE A 1 68 ? 0.466 -3.447 -11.570 1.00 90.81 68 PHE A O 1
ATOM 576 N N . ARG A 1 69 ? -1.261 -2.255 -10.766 1.00 91.12 69 ARG A N 1
ATOM 577 C CA . ARG A 1 69 ? -1.672 -1.719 -12.072 1.00 91.12 69 ARG A CA 1
ATOM 578 C C . ARG A 1 69 ? -0.589 -0.833 -12.685 1.00 91.12 69 ARG A C 1
ATOM 580 O O . ARG A 1 69 ? -0.287 -0.994 -13.868 1.00 91.12 69 ARG A O 1
ATOM 587 N N . LYS A 1 70 ? 0.013 0.062 -11.897 1.00 90.06 70 LYS A N 1
ATOM 588 C CA . LYS A 1 70 ? 1.119 0.930 -12.329 1.00 90.06 70 LYS A CA 1
ATOM 589 C C . LYS A 1 70 ? 2.346 0.108 -12.719 1.00 90.06 70 LYS A C 1
ATOM 591 O O . LYS A 1 70 ? 2.847 0.295 -13.824 1.00 90.06 70 LYS A O 1
ATOM 596 N N . ASN A 1 71 ? 2.752 -0.862 -11.901 1.00 86.38 71 ASN A N 1
ATOM 597 C CA . ASN A 1 71 ? 3.890 -1.736 -12.206 1.00 86.38 71 ASN A CA 1
ATOM 598 C C . ASN A 1 71 ? 3.660 -2.594 -13.451 1.00 86.38 71 ASN A C 1
ATOM 600 O O . ASN A 1 71 ? 4.545 -2.713 -14.295 1.00 86.38 71 ASN A O 1
ATOM 604 N N . THR A 1 72 ? 2.454 -3.132 -13.633 1.00 83.75 72 THR A N 1
ATOM 605 C CA . THR A 1 72 ? 2.108 -3.883 -14.850 1.00 83.75 72 THR A CA 1
ATOM 606 C C . THR A 1 72 ? 2.165 -2.987 -16.087 1.00 83.75 72 THR A C 1
ATOM 608 O O . THR A 1 72 ? 2.692 -3.391 -17.123 1.00 83.75 72 THR A O 1
ATOM 611 N N . LYS A 1 73 ? 1.649 -1.754 -15.995 1.00 83.06 73 LYS A N 1
ATOM 612 C CA . LYS A 1 73 ? 1.714 -0.774 -17.088 1.00 83.06 73 LYS A CA 1
ATOM 613 C C . LYS A 1 73 ? 3.159 -0.371 -17.396 1.00 83.06 73 LYS A C 1
ATOM 615 O O . LYS A 1 73 ? 3.521 -0.308 -18.566 1.00 83.06 73 LYS A O 1
ATOM 620 N N . ARG A 1 74 ? 3.986 -0.161 -16.367 1.00 79.75 74 ARG A N 1
ATOM 621 C CA . ARG A 1 74 ? 5.413 0.155 -16.503 1.00 79.75 74 ARG A CA 1
ATOM 622 C C . ARG A 1 74 ? 6.165 -0.965 -17.221 1.00 79.75 74 ARG A C 1
ATOM 624 O O . ARG A 1 74 ? 6.761 -0.692 -18.254 1.00 79.75 74 ARG A O 1
ATOM 631 N N . LYS A 1 75 ? 6.023 -2.220 -16.779 1.00 79.12 75 LYS A N 1
ATOM 632 C CA . LYS A 1 75 ? 6.640 -3.387 -17.440 1.00 79.12 75 LYS A CA 1
ATOM 633 C C . LYS A 1 75 ? 6.210 -3.534 -18.904 1.00 79.12 75 LYS A C 1
ATOM 635 O O . LYS A 1 75 ? 7.033 -3.826 -19.764 1.00 79.12 75 LYS A O 1
ATOM 640 N N . LYS A 1 76 ? 4.927 -3.301 -19.215 1.00 80.25 76 LYS A N 1
ATOM 641 C CA . LYS A 1 76 ? 4.430 -3.309 -20.605 1.00 80.25 76 LYS A CA 1
ATOM 642 C C . LYS A 1 76 ? 5.065 -2.209 -21.454 1.00 80.25 76 LYS A C 1
ATOM 644 O O . LYS A 1 76 ? 5.414 -2.460 -22.603 1.00 80.25 76 LYS A O 1
ATOM 649 N N . ASN A 1 77 ? 5.216 -1.010 -20.897 1.00 78.38 77 ASN A N 1
ATOM 650 C CA . ASN A 1 77 ? 5.863 0.100 -21.587 1.00 78.38 77 ASN A CA 1
ATOM 651 C C . ASN A 1 77 ? 7.358 -0.163 -21.801 1.00 78.38 77 ASN A C 1
ATOM 653 O O . ASN A 1 77 ? 7.843 0.055 -22.903 1.00 78.38 77 ASN A O 1
ATOM 657 N N . GLU A 1 78 ? 8.066 -0.678 -20.793 1.00 78.12 78 GLU A N 1
ATOM 658 C CA . GLU A 1 78 ? 9.481 -1.069 -20.898 1.00 78.12 78 GLU A CA 1
ATOM 659 C C . GLU A 1 78 ? 9.679 -2.137 -21.982 1.00 78.12 78 GLU A C 1
ATOM 661 O O . GLU A 1 78 ? 10.559 -2.005 -22.829 1.00 78.12 78 GLU A O 1
ATOM 666 N N . PHE A 1 79 ? 8.806 -3.149 -22.023 1.00 81.19 79 PHE A N 1
ATOM 667 C CA . PHE A 1 79 ? 8.822 -4.166 -23.075 1.00 81.19 79 PHE A CA 1
ATOM 668 C C . PHE A 1 79 ? 8.578 -3.571 -24.468 1.00 81.19 79 PHE A C 1
ATOM 670 O O . PHE A 1 79 ? 9.275 -3.927 -25.415 1.00 81.19 79 PHE A O 1
ATOM 677 N N . LYS A 1 80 ? 7.619 -2.644 -24.595 1.00 84.00 80 LYS A N 1
ATOM 678 C CA . LYS A 1 80 ? 7.339 -1.961 -25.862 1.00 84.00 80 LYS A CA 1
ATOM 679 C C . LYS A 1 80 ? 8.549 -1.156 -26.338 1.00 84.00 80 LYS A C 1
ATOM 681 O O . LYS A 1 80 ? 8.993 -1.363 -27.456 1.00 84.00 80 LYS A O 1
ATOM 686 N N . ILE A 1 81 ? 9.120 -0.318 -25.474 1.00 81.56 81 ILE A N 1
ATOM 687 C CA . ILE A 1 81 ? 10.303 0.495 -25.795 1.00 81.56 81 ILE A CA 1
ATOM 688 C C . ILE A 1 81 ? 11.473 -0.401 -26.213 1.00 81.56 81 ILE A C 1
ATOM 690 O O . ILE A 1 81 ? 12.133 -0.123 -27.210 1.00 81.56 81 ILE A O 1
ATOM 694 N N . ARG A 1 82 ? 11.711 -1.503 -25.490 1.00 79.56 82 ARG A N 1
ATOM 695 C CA . ARG A 1 82 ? 12.761 -2.466 -25.841 1.00 79.56 82 ARG A CA 1
ATOM 696 C C . ARG A 1 82 ? 12.552 -3.050 -27.237 1.00 79.56 82 ARG A C 1
ATOM 698 O O . ARG A 1 82 ? 13.510 -3.132 -27.997 1.00 79.56 82 ARG A O 1
ATOM 705 N N . ASN A 1 83 ? 11.329 -3.449 -27.577 1.00 82.88 83 ASN A N 1
ATOM 706 C CA . ASN A 1 83 ? 11.034 -3.986 -28.904 1.00 82.88 83 ASN A CA 1
ATOM 707 C C . ASN A 1 83 ? 11.143 -2.922 -29.994 1.00 82.88 83 ASN A C 1
ATOM 709 O O . ASN A 1 83 ? 11.730 -3.216 -31.026 1.00 82.88 83 ASN A O 1
ATOM 713 N N . ASP A 1 84 ? 10.672 -1.697 -29.746 1.00 81.06 84 ASP A N 1
ATOM 714 C CA . ASP A 1 84 ? 10.803 -0.579 -30.687 1.00 81.06 84 ASP A CA 1
ATOM 715 C C . ASP A 1 84 ? 12.293 -0.296 -30.989 1.00 81.06 84 ASP A C 1
ATOM 717 O O . ASP A 1 84 ? 12.665 -0.053 -32.137 1.00 81.06 84 ASP A O 1
ATOM 721 N N . ILE A 1 85 ? 13.173 -0.375 -29.979 1.00 80.31 85 ILE A N 1
ATOM 722 C CA . ILE A 1 85 ? 14.633 -0.262 -30.153 1.00 80.31 85 ILE A CA 1
ATOM 723 C C . ILE A 1 85 ? 15.184 -1.454 -30.948 1.00 80.31 85 ILE A C 1
ATOM 725 O O . ILE A 1 85 ? 15.907 -1.256 -31.919 1.00 80.31 85 ILE A O 1
ATOM 729 N N . LEU A 1 86 ? 14.845 -2.692 -30.576 1.00 77.62 86 LEU A N 1
ATOM 730 C CA . LEU A 1 86 ? 15.331 -3.895 -31.269 1.00 77.62 86 LEU A CA 1
ATOM 731 C C . LEU A 1 86 ? 14.877 -3.961 -32.732 1.00 77.62 86 LEU A C 1
ATOM 733 O O . LEU A 1 86 ? 15.627 -4.432 -33.586 1.00 77.62 86 LEU A O 1
ATOM 737 N N . GLU A 1 87 ? 13.666 -3.498 -33.028 1.00 76.19 87 GLU A N 1
ATOM 738 C CA . GLU A 1 87 ? 13.136 -3.408 -34.385 1.00 76.19 87 GLU A CA 1
ATOM 739 C C . GLU A 1 87 ? 13.919 -2.373 -35.201 1.00 76.19 87 GLU A C 1
ATOM 741 O O . GLU A 1 87 ? 14.392 -2.702 -36.288 1.00 76.19 87 GLU A O 1
ATOM 746 N N . LYS A 1 88 ? 14.187 -1.187 -34.636 1.00 73.88 88 LYS A N 1
ATOM 747 C CA . LYS A 1 88 ? 15.073 -0.176 -35.245 1.00 73.88 88 LYS A CA 1
ATOM 748 C C . LYS A 1 88 ? 16.515 -0.641 -35.443 1.00 73.88 88 LYS A C 1
ATOM 750 O O . LYS A 1 88 ? 17.179 -0.141 -36.335 1.00 73.88 88 LYS A O 1
ATOM 755 N N . ILE A 1 89 ? 17.015 -1.566 -34.624 1.00 69.38 89 ILE A N 1
ATOM 756 C CA . ILE A 1 89 ? 18.345 -2.171 -34.811 1.00 69.38 89 ILE A CA 1
ATOM 757 C C . ILE A 1 89 ? 18.308 -3.227 -35.929 1.00 69.38 89 ILE A C 1
ATOM 759 O O . ILE A 1 89 ? 19.261 -3.354 -36.698 1.00 69.38 89 ILE A O 1
ATOM 763 N N . ARG A 1 90 ? 17.222 -4.012 -36.028 1.00 63.16 90 ARG A N 1
ATOM 764 C CA . ARG A 1 90 ? 17.055 -5.057 -37.059 1.00 63.16 90 ARG A CA 1
ATOM 765 C C . ARG A 1 90 ? 16.863 -4.484 -38.456 1.00 63.16 90 ARG A C 1
ATOM 767 O O . ARG A 1 90 ? 17.434 -5.016 -39.407 1.00 63.16 90 ARG A O 1
ATOM 774 N N . TYR A 1 91 ? 16.059 -3.437 -38.591 1.00 59.09 91 TYR A N 1
ATOM 775 C CA . TYR A 1 91 ? 16.026 -2.645 -39.810 1.00 59.09 91 TYR A CA 1
ATOM 776 C C . TYR A 1 91 ? 17.273 -1.768 -39.787 1.00 59.09 91 TYR A C 1
ATOM 778 O O . TYR A 1 91 ? 17.308 -0.814 -39.031 1.00 59.09 91 TYR A O 1
ATOM 786 N N . LYS A 1 92 ? 18.316 -2.121 -40.550 1.00 56.38 92 LYS A N 1
ATOM 787 C CA . LYS A 1 92 ? 19.546 -1.325 -40.737 1.00 56.38 92 LYS A CA 1
ATOM 788 C C . LYS A 1 92 ? 19.234 0.081 -41.292 1.00 56.38 92 LYS A C 1
ATOM 790 O O . LYS A 1 92 ? 19.547 0.387 -42.439 1.00 56.38 92 LYS A O 1
ATOM 795 N N . ASP A 1 93 ? 18.627 0.946 -40.491 1.00 52.22 93 ASP A N 1
ATOM 796 C CA . ASP A 1 93 ? 18.664 2.384 -40.698 1.00 52.22 93 ASP A CA 1
ATOM 797 C C . ASP A 1 93 ? 20.051 2.823 -40.233 1.00 52.22 93 ASP A C 1
ATOM 799 O O . ASP A 1 93 ? 20.312 3.031 -39.044 1.00 52.22 93 ASP A O 1
ATOM 803 N N . ASN A 1 94 ? 20.983 2.849 -41.185 1.00 54.97 94 ASN A N 1
ATOM 804 C CA . ASN A 1 94 ? 22.333 3.358 -40.990 1.00 54.97 94 ASN A CA 1
ATOM 805 C C . ASN A 1 94 ? 22.258 4.874 -40.751 1.00 54.97 94 ASN A C 1
ATOM 807 O O . ASN A 1 94 ? 22.373 5.658 -41.687 1.00 54.97 94 ASN A O 1
ATOM 811 N N . ASN A 1 95 ? 22.059 5.280 -39.502 1.00 59.16 95 ASN A N 1
ATOM 812 C CA . ASN A 1 95 ? 22.328 6.634 -39.031 1.00 59.16 95 ASN A CA 1
ATOM 813 C C . ASN A 1 95 ? 23.084 6.539 -37.703 1.00 59.16 95 ASN A C 1
ATOM 815 O O . ASN A 1 95 ? 22.739 5.716 -36.855 1.00 59.16 95 ASN A O 1
ATOM 819 N N . GLU A 1 96 ? 24.089 7.400 -37.519 1.00 56.50 96 GLU A N 1
ATOM 820 C CA . GLU A 1 96 ? 25.028 7.445 -36.376 1.00 56.50 96 GLU A CA 1
ATOM 821 C C . GLU A 1 96 ? 24.337 7.390 -34.994 1.00 56.50 96 GLU A C 1
ATOM 823 O O . GLU A 1 96 ? 24.899 6.927 -34.005 1.00 56.50 96 GLU A O 1
ATOM 828 N N . THR A 1 97 ? 23.069 7.800 -34.917 1.00 62.22 97 THR A N 1
ATOM 829 C CA . THR A 1 97 ? 22.241 7.758 -33.703 1.00 62.22 97 THR A CA 1
ATOM 830 C C . THR A 1 97 ? 21.903 6.336 -33.233 1.00 62.22 97 THR A C 1
ATOM 832 O O . THR A 1 97 ? 21.740 6.110 -32.033 1.00 62.22 97 THR A O 1
ATOM 835 N N . ASN A 1 98 ? 21.803 5.366 -34.147 1.00 59.53 98 ASN A N 1
ATOM 836 C CA . ASN A 1 98 ? 21.506 3.973 -33.800 1.00 59.53 98 ASN A CA 1
ATOM 837 C C . ASN A 1 98 ? 22.709 3.279 -33.147 1.00 59.53 98 ASN A C 1
ATOM 839 O O . ASN A 1 98 ? 22.522 2.492 -32.221 1.00 59.53 98 ASN A O 1
ATOM 843 N N . GLU A 1 99 ? 23.936 3.611 -33.553 1.00 65.12 99 GLU A N 1
ATOM 844 C CA . GLU A 1 99 ? 25.150 3.073 -32.926 1.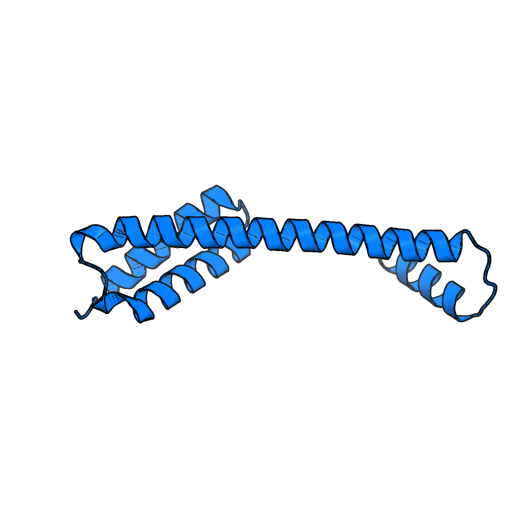00 65.12 99 GLU A CA 1
ATOM 845 C C . GLU A 1 99 ? 25.294 3.558 -31.479 1.00 65.12 99 GLU A C 1
ATOM 847 O O . GLU A 1 99 ? 25.552 2.751 -30.586 1.00 65.12 99 GLU A O 1
ATOM 852 N N . ALA A 1 100 ? 25.010 4.839 -31.215 1.00 67.69 100 ALA A N 1
ATOM 853 C CA . ALA A 1 100 ? 25.019 5.394 -29.860 1.00 67.69 100 ALA A CA 1
ATOM 854 C C . ALA A 1 100 ? 23.979 4.729 -28.933 1.00 67.69 100 ALA A C 1
ATOM 856 O O . ALA A 1 100 ? 24.260 4.470 -27.761 1.00 67.69 100 ALA A O 1
ATOM 857 N N . LEU A 1 101 ? 22.789 4.405 -29.455 1.00 65.94 101 LEU A N 1
ATOM 858 C CA . LEU A 1 101 ? 21.735 3.714 -28.700 1.00 65.94 101 LEU A CA 1
ATOM 859 C C . LEU A 1 101 ? 22.090 2.252 -28.389 1.00 65.94 101 LEU A C 1
ATOM 861 O O . LEU A 1 101 ? 21.805 1.777 -27.289 1.00 65.94 101 LEU A O 1
ATOM 865 N N . ILE A 1 102 ? 22.725 1.546 -29.331 1.00 66.06 102 ILE A N 1
ATOM 866 C CA . ILE A 1 102 ? 23.214 0.174 -29.121 1.00 66.06 102 ILE A CA 1
ATOM 867 C C . ILE A 1 102 ? 24.335 0.162 -28.073 1.00 66.06 102 ILE A C 1
ATOM 869 O O . ILE A 1 102 ? 24.327 -0.683 -27.178 1.00 66.06 102 ILE A O 1
ATOM 873 N N . HIS A 1 103 ? 25.275 1.107 -28.157 1.00 68.75 103 HIS A N 1
ATOM 874 C CA . HIS A 1 103 ? 26.417 1.179 -27.244 1.00 68.75 103 HIS A CA 1
ATOM 875 C C . HIS A 1 103 ? 25.977 1.455 -25.798 1.00 68.75 103 HIS A C 1
ATOM 877 O O . HIS A 1 103 ? 26.366 0.728 -24.887 1.00 68.75 103 HIS A O 1
ATOM 883 N N . ALA A 1 104 ? 25.077 2.424 -25.596 1.00 72.94 104 ALA A N 1
ATOM 884 C CA . ALA A 1 104 ? 24.550 2.758 -24.271 1.00 72.94 104 ALA A CA 1
ATOM 885 C C . ALA A 1 104 ? 23.779 1.594 -23.617 1.00 72.94 104 ALA A C 1
ATOM 887 O O . ALA A 1 104 ? 23.824 1.417 -22.398 1.00 72.94 104 ALA A O 1
ATOM 888 N N . TYR A 1 105 ? 23.078 0.780 -24.412 1.00 67.56 105 TYR A N 1
ATOM 889 C CA . TYR A 1 105 ? 22.372 -0.397 -23.903 1.00 67.56 105 TYR A CA 1
ATOM 890 C C . TYR A 1 105 ? 23.335 -1.506 -23.455 1.00 67.56 105 TYR A C 1
ATOM 892 O O . TYR A 1 105 ? 23.109 -2.118 -22.413 1.00 67.56 105 TYR A O 1
ATOM 900 N N . ASN A 1 106 ? 24.411 -1.738 -24.213 1.00 70.44 106 ASN A N 1
ATOM 901 C CA . ASN A 1 106 ? 25.392 -2.784 -23.917 1.00 70.44 106 ASN A CA 1
ATOM 902 C C . ASN A 1 106 ? 26.330 -2.433 -22.752 1.00 70.44 106 ASN A C 1
ATOM 904 O O . ASN A 1 106 ? 26.791 -3.342 -22.081 1.00 70.44 106 ASN A O 1
ATOM 908 N N . GLU A 1 107 ? 26.605 -1.152 -22.489 1.00 66.19 107 GLU A N 1
ATOM 909 C CA . GLU A 1 107 ? 27.405 -0.726 -21.322 1.00 66.19 107 GLU A CA 1
ATOM 910 C C . GLU A 1 107 ? 26.630 -0.771 -19.995 1.00 66.19 107 GLU A C 1
ATOM 912 O O . GLU A 1 107 ? 27.225 -0.720 -18.920 1.00 66.19 107 GLU A O 1
ATOM 917 N N . SER A 1 108 ? 25.298 -0.850 -20.056 1.00 51.19 108 SER A N 1
ATOM 918 C CA . SER A 1 108 ? 24.420 -0.844 -18.878 1.00 51.19 108 SER A CA 1
ATOM 919 C C . SER A 1 108 ? 24.116 -2.248 -18.322 1.00 51.19 108 SER A C 1
ATOM 921 O O . SER A 1 108 ? 23.295 -2.367 -17.408 1.00 51.19 108 SER A O 1
ATOM 923 N N . TYR A 1 109 ? 24.728 -3.297 -18.882 1.00 42.84 109 TYR A N 1
ATOM 924 C CA . TYR A 1 109 ? 24.569 -4.713 -18.520 1.00 42.84 109 TYR A CA 1
ATOM 925 C C . TYR A 1 109 ? 25.931 -5.393 -18.383 1.00 42.84 109 TYR A C 1
ATOM 927 O O . TYR A 1 109 ? 26.024 -6.310 -17.536 1.00 42.84 109 TYR A O 1
#

Foldseek 3Di:
DDDDPVVLVVLLVLLLVLLCVLVVDNVLSNVLSVVLSVVCVVCVVVDDPVCSNVSSNVSSVVSSVVVVVVVVVVVVVVVVVVVVLVVCVVPPPPDPVNVVVVVVVVVVD

Solvent-accessible surface area (backbone atoms only — not comparable to full-atom values): 6092 Å² total; per-residue (Å²): 112,91,78,53,72,74,54,53,52,53,51,34,50,52,25,25,57,54,33,30,75,71,64,76,33,68,69,62,8,51,51,42,12,50,55,38,43,57,53,41,67,79,44,42,76,80,49,59,76,91,46,44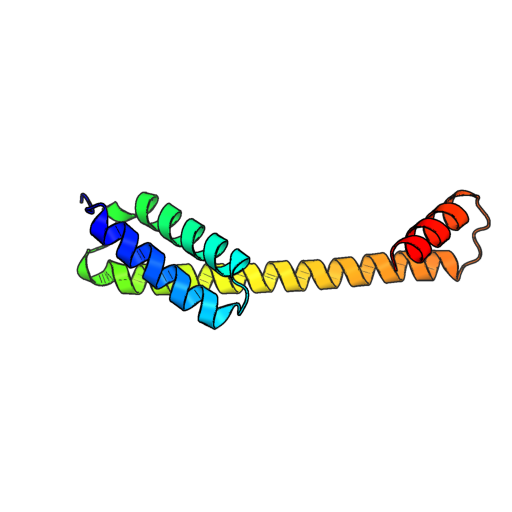,68,60,48,47,52,56,49,30,54,50,47,55,52,49,52,53,51,52,50,54,51,47,54,52,49,52,51,48,53,50,47,57,50,51,49,54,63,70,48,79,65,90,47,78,69,53,58,55,54,54,50,58,57,62,75,74,110

pLDDT: mean 84.04, std 13.78, range [42.84, 98.19]